Protein AF-A0A3N6IHD6-F1 (afdb_monomer)

Solvent-accessible surface area (backbone atoms only — not comparable to full-atom values): 6600 Å² total; per-residue (Å²): 136,92,86,81,81,61,73,73,76,73,65,62,79,81,69,68,75,70,70,56,62,64,69,93,54,71,69,65,53,34,53,35,83,78,49,59,79,93,55,72,76,41,73,50,46,47,55,37,37,58,51,30,72,76,24,67,36,24,67,60,46,33,52,49,50,58,68,70,34,85,36,60,85,68,46,62,30,49,51,41,58,35,49,30,44,59,46,30,55,50,42,37,72,75,71,45,88,55,77,77,77,74,75,74,85,77,129

Sequence (107 aa):
MKLSTNAAALVADRGPAGVPACTGMDPDIFQPYPSEPGNRPTEQEREALAVCAGCPVRDWCLERDLTECPTTYQVVGVRGGMRQADRRALHVQRFGVRAPRRAGAGR

Mean predicted aligned error: 8.86 Å

Nearest PDB structures (foldseek):
  8cwt-assembly1_A  TM=7.906E-01  e=6.472E-03  Mycobacterium tuberculosis H37Rv

pLDDT: mean 85.03, std 19.38, range [35.53, 98.5]

Foldseek 3Di:
DDDDPPPVVVPDPPADPDDFLCPPPDCVLQQDDADAPPDDGDPSLVSNLVSLPPTRRLQVFLVVQLVVDPALVSQGGDISSDTSNVSSVVSCVPPNHDDPPPPDPDD

Radius of gyration: 17.44 Å; Cα contacts (8 Å, |Δi|>4): 113; chains: 1; bounding box: 44×47×39 Å

Secondary structure (DSSP, 8-state):
------GGGG----PPSS--TTTTS-GGGGSPPPPPTTSPPPHHHHHHHHHHHT-TTHHHHHHHHHHH-SSTTT--S-BTTB-HHHHHHHHHHHH--PPP-------

Structure (mmCIF, N/CA/C/O backbone):
data_AF-A0A3N6IHD6-F1
#
_entry.id   AF-A0A3N6IHD6-F1
#
loop_
_atom_site.group_PDB
_atom_site.id
_atom_site.type_symbol
_atom_site.label_atom_id
_atom_site.label_alt_id
_atom_site.label_comp_id
_atom_site.label_asym_id
_atom_site.label_entity_id
_atom_site.label_seq_id
_atom_site.pdbx_PDB_ins_code
_atom_site.Cartn_x
_atom_site.Cartn_y
_atom_site.Cartn_z
_atom_site.occupancy
_atom_site.B_iso_or_equiv
_atom_site.auth_seq_id
_atom_site.auth_comp_id
_atom_site.auth_asym_id
_atom_site.auth_atom_id
_atom_site.pdbx_PDB_model_num
ATOM 1 N N . MET A 1 1 ? -30.048 32.797 -16.517 1.00 35.53 1 MET A N 1
ATOM 2 C CA . MET A 1 1 ? -30.488 32.335 -15.184 1.00 35.53 1 MET A CA 1
ATOM 3 C C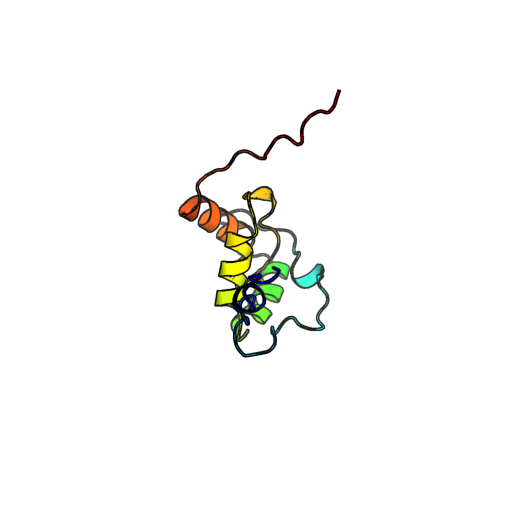 . MET A 1 1 ? -29.545 31.228 -14.747 1.00 35.53 1 MET A C 1
ATOM 5 O O . MET A 1 1 ? -29.301 30.318 -15.527 1.00 35.53 1 MET A O 1
ATOM 9 N N . LYS A 1 2 ? -28.907 31.393 -13.585 1.00 40.06 2 LYS A N 1
ATOM 10 C CA . LYS A 1 2 ? -27.947 30.440 -13.013 1.00 40.06 2 LYS A CA 1
ATOM 11 C C . LYS A 1 2 ? -28.698 29.239 -12.429 1.00 40.06 2 LYS A C 1
ATOM 13 O O . LYS A 1 2 ? -29.728 29.466 -11.806 1.00 40.06 2 LYS A O 1
ATOM 18 N N . LEU A 1 3 ? -28.111 28.045 -12.576 1.00 44.53 3 LEU A N 1
ATOM 19 C CA . LEU A 1 3 ? -27.970 26.949 -11.593 1.00 44.53 3 LEU A CA 1
ATOM 20 C C . LEU A 1 3 ? -28.136 25.571 -12.250 1.00 44.53 3 LEU A C 1
ATOM 22 O O . LEU A 1 3 ? -29.244 25.119 -12.512 1.00 44.53 3 LEU A O 1
ATOM 26 N N . SER A 1 4 ? -27.017 24.873 -12.435 1.00 41.91 4 SER A N 1
ATOM 27 C CA . SER A 1 4 ? -26.952 23.420 -12.236 1.00 41.91 4 SER A CA 1
ATOM 28 C C . SER A 1 4 ? -25.495 22.986 -12.138 1.00 41.91 4 SER A C 1
ATOM 30 O O . SER A 1 4 ? -24.951 22.337 -13.023 1.00 41.91 4 SER A O 1
ATOM 32 N N . THR A 1 5 ? -24.852 23.351 -11.032 1.00 51.69 5 THR A N 1
ATOM 33 C CA . THR A 1 5 ? -23.769 22.514 -10.513 1.00 51.69 5 THR A CA 1
ATOM 34 C C . THR A 1 5 ? -24.431 21.611 -9.486 1.00 51.69 5 THR A C 1
ATOM 36 O O . THR A 1 5 ? -24.705 22.030 -8.364 1.00 51.69 5 THR A O 1
ATOM 39 N N . ASN A 1 6 ? -24.810 20.411 -9.928 1.00 50.62 6 ASN A N 1
ATOM 40 C CA . ASN A 1 6 ? -25.438 19.396 -9.093 1.00 50.62 6 ASN A CA 1
ATOM 41 C C . ASN A 1 6 ? -24.571 19.134 -7.855 1.00 50.62 6 ASN A C 1
ATOM 43 O O . ASN A 1 6 ? -23.432 18.686 -7.976 1.00 50.62 6 ASN A O 1
ATOM 47 N N . ALA A 1 7 ? -25.146 19.335 -6.666 1.00 45.38 7 ALA A N 1
ATOM 48 C CA . ALA A 1 7 ? -24.560 18.949 -5.380 1.00 45.38 7 ALA A CA 1
ATOM 49 C C . ALA A 1 7 ? -24.139 17.460 -5.328 1.00 45.38 7 ALA A C 1
ATOM 51 O O . ALA A 1 7 ? -23.325 17.074 -4.495 1.00 45.38 7 ALA A O 1
ATOM 52 N N . ALA A 1 8 ? -24.629 16.637 -6.264 1.00 42.62 8 ALA A N 1
ATOM 53 C CA . ALA A 1 8 ? -24.236 15.244 -6.458 1.00 42.62 8 ALA A CA 1
ATOM 54 C C . ALA A 1 8 ? -22.747 15.041 -6.809 1.00 42.62 8 ALA A C 1
ATOM 56 O O . ALA A 1 8 ? -22.208 13.984 -6.507 1.00 42.62 8 ALA A O 1
ATOM 57 N N . ALA A 1 9 ? -22.056 16.034 -7.387 1.00 41.47 9 ALA A N 1
ATOM 58 C CA . ALA A 1 9 ? -20.622 15.919 -7.688 1.00 41.47 9 ALA A CA 1
ATOM 59 C C . ALA A 1 9 ? -19.710 16.126 -6.459 1.00 41.47 9 ALA A C 1
ATOM 61 O O . ALA A 1 9 ? -18.517 15.849 -6.530 1.00 41.47 9 ALA A O 1
ATOM 62 N N . LEU A 1 10 ? -20.256 16.611 -5.335 1.00 43.59 10 LEU A N 1
ATOM 63 C CA . LEU A 1 10 ? -19.506 16.859 -4.095 1.00 43.59 10 LEU A CA 1
ATOM 64 C C . LEU A 1 10 ? -19.559 15.690 -3.104 1.00 43.59 10 LEU A C 1
ATOM 66 O O . LEU A 1 10 ? -18.893 15.741 -2.072 1.00 43.59 10 LEU A O 1
ATOM 70 N N . VAL A 1 11 ? -20.295 14.617 -3.409 1.00 43.88 11 VAL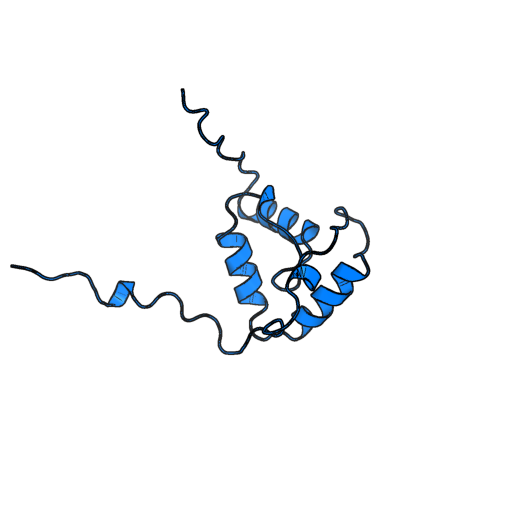 A N 1
ATOM 71 C CA . VAL A 1 11 ? -20.192 13.360 -2.656 1.00 43.88 11 VAL A CA 1
ATOM 72 C C . VAL A 1 11 ? -19.048 12.548 -3.260 1.00 43.88 11 VAL A C 1
ATOM 74 O O . VAL A 1 11 ? -19.258 11.516 -3.890 1.00 43.88 11 VAL A O 1
ATOM 77 N N . ALA A 1 12 ? -17.824 13.063 -3.122 1.00 51.28 12 ALA A N 1
ATOM 78 C CA . ALA A 1 12 ? -16.634 12.252 -3.320 1.00 51.28 12 ALA A CA 1
ATOM 79 C C . ALA A 1 12 ? -16.768 11.015 -2.423 1.00 51.28 12 ALA A C 1
ATOM 81 O O . ALA A 1 12 ? -17.097 11.157 -1.244 1.00 51.28 12 ALA A O 1
ATOM 82 N N . ASP A 1 13 ? -16.594 9.843 -3.033 1.00 57.91 13 ASP A N 1
ATOM 83 C CA . ASP A 1 13 ? -16.521 8.513 -2.429 1.00 57.91 13 ASP A CA 1
ATOM 84 C C . ASP A 1 13 ? -16.224 8.586 -0.924 1.00 57.91 13 ASP A C 1
ATOM 86 O O . ASP A 1 13 ? -15.088 8.846 -0.513 1.00 57.91 13 ASP A O 1
ATOM 90 N N . ARG A 1 14 ? -17.261 8.444 -0.084 1.00 63.53 14 ARG A N 1
ATOM 91 C CA . ARG A 1 14 ? -17.022 8.249 1.346 1.00 63.53 14 ARG A CA 1
ATOM 92 C C . ARG A 1 14 ? -16.338 6.8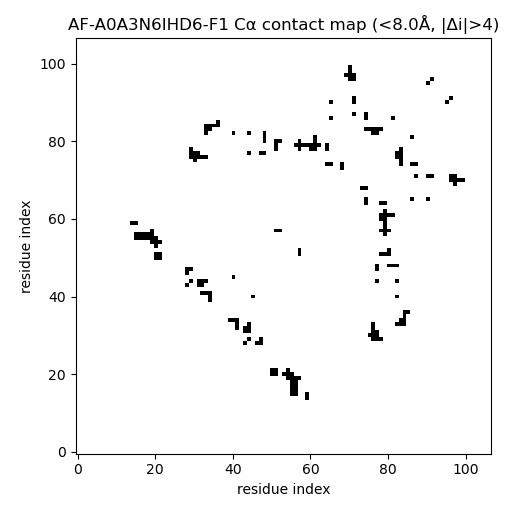97 1.413 1.00 63.53 14 ARG A C 1
ATOM 94 O O . ARG A 1 14 ? -17.004 5.882 1.229 1.00 63.53 14 ARG A O 1
ATOM 101 N N . GLY A 1 15 ? -15.020 6.922 1.596 1.00 69.19 15 GLY A N 1
ATOM 102 C CA . GLY A 1 15 ? -14.214 5.724 1.753 1.00 69.19 15 GLY A CA 1
ATOM 103 C C . GLY A 1 15 ? -14.802 4.783 2.815 1.00 69.19 15 GLY A C 1
ATOM 104 O O . GLY A 1 15 ? -15.735 5.140 3.542 1.00 69.19 15 GLY A O 1
ATOM 105 N N . PRO A 1 16 ? -14.276 3.560 2.915 1.00 83.56 16 PRO A N 1
ATOM 106 C CA . PRO A 1 16 ? -14.796 2.531 3.804 1.00 83.56 16 PRO A CA 1
ATOM 107 C C . PRO A 1 16 ? -14.920 3.033 5.243 1.00 83.56 16 PRO A C 1
ATOM 109 O O . PRO A 1 16 ? -14.144 3.869 5.709 1.00 83.56 16 PRO A O 1
ATOM 112 N N . ALA A 1 17 ? -15.889 2.474 5.964 1.00 83.50 17 ALA A N 1
ATOM 113 C CA . ALA A 1 17 ? -16.005 2.705 7.393 1.00 83.50 17 ALA A CA 1
ATOM 114 C C . ALA A 1 17 ? -14.763 2.159 8.122 1.00 83.50 17 ALA A C 1
ATOM 116 O O . ALA A 1 17 ? -14.318 1.043 7.859 1.00 83.50 17 ALA A O 1
ATOM 117 N N . GLY A 1 18 ? -14.237 2.938 9.068 1.00 87.81 18 GLY A N 1
ATOM 118 C CA . GLY A 1 18 ? -13.078 2.568 9.882 1.00 87.81 18 GLY A CA 1
ATOM 119 C C . GLY A 1 18 ? -11.867 3.471 9.655 1.00 87.81 18 GLY A C 1
ATOM 120 O O . GLY A 1 18 ? -11.733 4.136 8.631 1.00 87.81 18 GLY A O 1
ATOM 121 N N . VAL A 1 19 ? -10.983 3.506 10.649 1.00 93.50 19 VAL A N 1
ATOM 122 C CA . VAL A 1 19 ? -9.721 4.251 10.579 1.00 93.50 19 VAL A CA 1
ATOM 123 C C . VAL A 1 19 ? -8.641 3.319 10.016 1.00 93.50 19 VAL A C 1
ATOM 125 O O . VAL A 1 19 ? -8.555 2.173 10.467 1.00 93.50 19 VAL A O 1
ATOM 128 N N . PRO A 1 20 ? -7.817 3.756 9.045 1.00 96.69 20 PRO A N 1
ATOM 129 C CA . PRO A 1 20 ? -6.671 2.974 8.596 1.00 96.69 20 PRO A CA 1
ATOM 130 C C . PRO A 1 20 ? -5.761 2.589 9.768 1.00 96.69 20 PRO A C 1
ATOM 132 O O . PRO A 1 20 ? -5.373 3.437 10.564 1.00 96.69 20 PRO A O 1
ATOM 135 N N . ALA A 1 21 ? -5.369 1.317 9.855 1.00 97.75 21 ALA A N 1
ATOM 136 C CA . ALA A 1 21 ? -4.522 0.836 10.952 1.00 97.75 21 ALA A CA 1
ATOM 137 C C . ALA A 1 21 ? -3.140 1.515 10.999 1.00 97.75 21 ALA A C 1
ATOM 139 O O . ALA A 1 21 ? -2.513 1.565 12.049 1.00 97.75 21 ALA A O 1
ATOM 140 N N . CYS A 1 22 ? -2.677 2.058 9.871 1.00 97.38 22 CYS A N 1
ATOM 141 C CA . CYS A 1 22 ? -1.420 2.794 9.768 1.00 97.38 22 CYS A CA 1
ATOM 142 C C . CYS A 1 22 ? -1.503 4.260 10.229 1.00 97.38 22 CYS A C 1
ATOM 144 O O . CYS A 1 22 ? -0.493 4.962 10.215 1.00 97.38 22 CYS A O 1
ATOM 146 N N . THR A 1 23 ? -2.683 4.766 10.603 1.00 96.75 23 THR A N 1
ATOM 147 C CA . THR A 1 23 ? -2.838 6.160 11.032 1.00 96.75 23 THR A CA 1
ATOM 148 C C . THR A 1 23 ? -1.987 6.453 12.271 1.00 96.75 23 THR A C 1
ATOM 150 O O . THR A 1 23 ? -2.126 5.800 13.298 1.00 96.75 23 THR A O 1
ATOM 153 N N . GLY A 1 24 ? -1.122 7.469 12.173 1.00 97.19 24 GLY A N 1
ATOM 154 C CA . GLY A 1 24 ? -0.229 7.898 13.257 1.00 97.19 24 GLY A CA 1
ATOM 155 C C . GLY A 1 24 ? 1.106 7.150 13.330 1.00 97.19 24 GLY A C 1
ATOM 156 O O . GLY A 1 24 ? 1.932 7.494 14.170 1.00 97.19 24 GLY A O 1
ATOM 157 N N . MET A 1 25 ? 1.334 6.163 12.461 1.00 97.81 25 MET A N 1
ATOM 158 C CA . MET A 1 25 ? 2.625 5.481 12.342 1.00 97.81 25 MET A CA 1
ATOM 159 C C . MET A 1 25 ? 3.594 6.275 11.459 1.00 97.81 25 MET A C 1
ATOM 161 O O . MET A 1 25 ? 3.170 7.099 10.645 1.00 97.81 25 MET A O 1
ATOM 165 N N . ASP A 1 26 ? 4.890 5.994 11.597 1.00 97.81 26 ASP A N 1
ATOM 166 C CA . ASP A 1 26 ? 5.917 6.541 10.711 1.00 97.81 26 ASP A CA 1
ATOM 167 C C . ASP A 1 26 ? 5.652 6.088 9.260 1.00 97.81 26 ASP A C 1
ATOM 169 O O . ASP A 1 26 ? 5.558 4.878 9.008 1.00 97.81 26 ASP A O 1
ATOM 173 N N . PRO A 1 27 ? 5.508 7.016 8.294 1.00 96.44 27 PRO A N 1
ATOM 174 C CA . PRO A 1 27 ? 5.320 6.661 6.897 1.00 96.44 27 PRO A CA 1
ATOM 175 C C . PRO A 1 27 ? 6.424 5.759 6.342 1.00 96.44 27 PRO A C 1
ATOM 177 O O . PRO A 1 27 ? 6.114 4.930 5.487 1.00 96.44 27 PRO A O 1
ATOM 180 N N . ASP A 1 28 ? 7.672 5.889 6.797 1.00 97.12 28 ASP A N 1
ATOM 181 C CA . ASP A 1 28 ? 8.813 5.161 6.228 1.00 97.12 28 ASP A CA 1
ATOM 182 C C . ASP A 1 28 ? 8.702 3.642 6.413 1.00 97.12 28 ASP A C 1
ATOM 184 O O . ASP A 1 28 ? 9.160 2.885 5.555 1.00 97.12 28 ASP A O 1
ATOM 188 N N . ILE A 1 29 ? 7.964 3.184 7.434 1.00 97.69 29 ILE A N 1
ATOM 189 C CA . ILE A 1 29 ? 7.624 1.764 7.634 1.00 97.69 29 ILE A CA 1
ATOM 190 C C . ILE A 1 29 ? 6.949 1.187 6.382 1.00 97.69 29 ILE A C 1
ATOM 192 O O . ILE A 1 29 ? 7.203 0.050 5.990 1.00 97.69 29 ILE A O 1
ATOM 196 N N . PHE A 1 30 ? 6.112 1.974 5.703 1.00 98.19 30 PHE A N 1
ATOM 197 C CA . PHE A 1 30 ? 5.369 1.538 4.519 1.00 98.19 30 PHE A CA 1
ATOM 198 C C . PHE A 1 30 ? 6.100 1.827 3.201 1.00 98.19 30 PHE A C 1
ATOM 200 O O . PHE A 1 30 ? 5.558 1.539 2.126 1.00 98.19 30 PHE A O 1
ATOM 207 N N . GLN A 1 31 ? 7.328 2.350 3.270 1.00 97.00 31 GLN A N 1
ATOM 208 C CA . GLN A 1 31 ? 8.240 2.581 2.148 1.00 97.00 31 GLN A CA 1
ATOM 209 C C . GLN A 1 31 ? 9.519 1.716 2.264 1.00 97.00 31 GLN A C 1
ATOM 211 O O . GLN A 1 31 ? 10.626 2.241 2.137 1.00 97.00 31 GLN A O 1
ATOM 216 N N . PRO A 1 32 ? 9.408 0.389 2.477 1.00 96.12 32 PRO A N 1
ATOM 217 C CA . PRO A 1 32 ? 10.579 -0.460 2.655 1.00 96.12 32 PRO A CA 1
ATOM 218 C C . PRO A 1 32 ? 11.390 -0.589 1.362 1.00 96.12 32 PRO A C 1
ATOM 220 O O . PRO A 1 32 ? 10.865 -0.418 0.255 1.00 96.12 32 PRO A O 1
ATOM 223 N N . TYR A 1 33 ? 12.654 -1.001 1.495 1.00 95.69 33 TYR A N 1
ATOM 224 C CA . TYR A 1 33 ? 13.422 -1.452 0.336 1.00 95.69 33 TYR A CA 1
ATOM 225 C C . TYR A 1 33 ? 12.729 -2.678 -0.294 1.00 95.69 33 TYR A C 1
ATOM 227 O O . TYR A 1 33 ? 12.528 -3.685 0.400 1.00 95.69 33 TYR A O 1
ATOM 235 N N . PRO A 1 34 ? 12.330 -2.606 -1.578 1.00 95.31 34 PRO A N 1
ATOM 236 C CA . PRO A 1 34 ? 11.474 -3.617 -2.180 1.00 95.31 34 PRO A CA 1
ATOM 237 C C . PRO A 1 34 ? 12.243 -4.912 -2.446 1.00 95.31 34 PRO A C 1
ATOM 239 O O . PRO A 1 34 ? 13.366 -4.886 -2.951 1.00 95.31 34 PRO A O 1
ATOM 242 N N . SER A 1 35 ? 11.613 -6.053 -2.165 1.00 96.19 35 SER A N 1
ATOM 243 C CA . SER A 1 35 ? 12.087 -7.334 -2.696 1.00 96.19 35 SER A CA 1
ATOM 244 C C . SER A 1 35 ? 11.701 -7.497 -4.170 1.00 96.19 35 SER A C 1
ATOM 246 O O . SER A 1 35 ? 10.684 -6.977 -4.633 1.00 96.19 35 SER A O 1
ATOM 248 N N . GLU A 1 36 ? 12.514 -8.246 -4.916 1.00 94.12 36 GLU A N 1
ATOM 249 C CA . GLU A 1 36 ? 12.204 -8.591 -6.307 1.00 94.12 36 GLU A CA 1
ATOM 250 C C . GLU A 1 36 ? 11.022 -9.577 -6.411 1.00 94.12 36 GLU A C 1
ATOM 252 O O . GLU A 1 36 ? 10.790 -10.380 -5.497 1.00 94.12 36 GLU A O 1
ATOM 257 N N . PRO A 1 37 ? 10.283 -9.579 -7.537 1.00 90.94 37 PRO A N 1
ATOM 258 C CA . PRO A 1 37 ? 9.274 -10.599 -7.813 1.00 90.94 37 PRO A CA 1
ATOM 259 C C . PRO A 1 37 ? 9.833 -12.022 -7.654 1.00 90.94 37 PRO A C 1
ATOM 261 O O . PRO A 1 37 ? 10.931 -12.326 -8.111 1.00 90.94 37 PRO A O 1
ATOM 264 N N . GLY A 1 38 ? 9.070 -12.906 -7.006 1.00 90.56 38 GLY A N 1
ATOM 265 C CA . GLY A 1 38 ? 9.481 -14.291 -6.730 1.00 90.56 38 GLY A CA 1
ATOM 266 C C . GLY A 1 38 ? 10.359 -14.474 -5.485 1.00 90.56 38 GLY A C 1
ATOM 267 O O . GLY A 1 38 ? 10.456 -15.592 -4.979 1.00 90.56 38 GLY A O 1
ATOM 268 N N . ASN A 1 39 ? 10.925 -13.400 -4.925 1.00 95.44 39 ASN A N 1
ATOM 269 C CA . ASN A 1 39 ? 11.651 -13.473 -3.659 1.00 95.44 39 ASN A CA 1
ATOM 270 C C . ASN A 1 39 ? 10.702 -13.455 -2.457 1.00 95.44 39 ASN A C 1
ATOM 272 O O . ASN A 1 39 ? 9.576 -12.947 -2.516 1.00 95.44 39 ASN A O 1
ATOM 276 N N . ARG A 1 40 ? 11.196 -13.984 -1.331 1.00 95.88 40 ARG A N 1
ATOM 277 C CA . ARG A 1 40 ? 10.531 -13.837 -0.032 1.00 95.88 40 ARG A CA 1
ATOM 278 C C . ARG A 1 40 ? 10.503 -12.356 0.376 1.00 95.88 40 ARG A C 1
ATOM 280 O O . ARG A 1 40 ? 11.466 -11.650 0.076 1.00 95.88 40 ARG A O 1
ATOM 287 N N . PRO A 1 41 ? 9.459 -11.905 1.096 1.00 96.56 41 PRO A N 1
ATOM 288 C CA . PRO A 1 41 ? 9.415 -10.548 1.625 1.00 96.56 41 PRO A CA 1
ATOM 289 C C . PRO A 1 41 ? 10.638 -10.237 2.496 1.00 96.56 41 PRO A C 1
ATOM 291 O O . PRO A 1 41 ? 11.129 -11.118 3.215 1.00 96.56 41 PRO A O 1
ATOM 294 N N . THR A 1 42 ? 11.110 -8.994 2.470 1.00 97.81 42 THR A N 1
ATOM 295 C CA . THR A 1 42 ? 12.100 -8.506 3.442 1.00 97.81 42 THR A CA 1
ATOM 296 C C . THR A 1 42 ? 11.477 -8.403 4.839 1.00 97.81 42 THR A C 1
ATOM 298 O O . THR A 1 42 ? 10.264 -8.539 5.004 1.00 97.81 42 THR A O 1
ATOM 301 N N . GLU A 1 43 ? 12.294 -8.182 5.872 1.00 98.06 43 GLU A N 1
ATOM 302 C CA . GLU A 1 43 ? 11.765 -7.948 7.225 1.00 98.06 43 GLU A CA 1
ATOM 303 C C . GLU A 1 43 ? 10.905 -6.681 7.290 1.00 98.06 43 GLU A C 1
ATOM 305 O O . GLU A 1 43 ? 9.796 -6.722 7.808 1.00 98.06 43 GLU A O 1
ATOM 310 N N . GLN A 1 44 ? 11.355 -5.596 6.657 1.00 97.94 44 GLN A N 1
ATOM 311 C CA . GLN A 1 44 ? 10.615 -4.331 6.616 1.00 97.94 44 GLN A CA 1
ATOM 312 C C . GLN A 1 44 ? 9.280 -4.480 5.862 1.00 97.94 44 GLN A C 1
ATOM 314 O O . GLN A 1 44 ? 8.254 -3.941 6.268 1.00 97.94 44 GLN A O 1
ATOM 319 N N . GLU A 1 45 ? 9.253 -5.269 4.780 1.00 98.25 45 GLU A N 1
ATOM 320 C CA . GLU A 1 45 ? 7.994 -5.596 4.102 1.00 98.25 45 GLU A CA 1
ATOM 321 C C . GLU A 1 45 ? 7.059 -6.412 5.004 1.00 98.25 45 GLU A C 1
ATOM 323 O O . GLU A 1 45 ? 5.860 -6.141 5.020 1.00 98.25 45 GLU A O 1
ATOM 328 N N . ARG A 1 46 ? 7.576 -7.390 5.766 1.00 98.25 46 ARG A N 1
ATOM 329 C CA . ARG A 1 46 ? 6.764 -8.163 6.725 1.00 98.25 46 ARG A CA 1
ATOM 330 C C . ARG A 1 46 ? 6.160 -7.273 7.805 1.00 98.25 46 ARG A C 1
ATOM 332 O O . ARG A 1 46 ? 4.980 -7.437 8.107 1.00 98.25 46 ARG A O 1
ATOM 339 N N . GLU A 1 47 ? 6.937 -6.340 8.343 1.00 97.88 47 GLU A N 1
ATOM 340 C CA . GLU A 1 47 ? 6.486 -5.381 9.354 1.00 97.88 47 GLU A CA 1
ATOM 341 C C . GLU A 1 47 ? 5.299 -4.549 8.844 1.00 97.88 47 GLU A C 1
ATOM 343 O O . GLU A 1 47 ? 4.224 -4.545 9.449 1.00 97.88 47 GLU A O 1
ATOM 348 N N . ALA A 1 48 ? 5.430 -3.937 7.666 1.00 98.31 48 ALA A N 1
ATOM 349 C CA . ALA A 1 48 ? 4.349 -3.157 7.064 1.00 98.31 48 ALA A CA 1
ATOM 350 C C . ALA A 1 48 ? 3.118 -4.010 6.701 1.00 98.31 48 ALA A C 1
ATOM 352 O O . ALA A 1 48 ? 1.968 -3.577 6.856 1.00 98.31 48 ALA A O 1
ATOM 353 N N . LEU A 1 49 ? 3.337 -5.238 6.216 1.00 98.50 49 LEU A N 1
ATOM 354 C CA . LEU A 1 49 ? 2.261 -6.180 5.900 1.00 98.50 49 LEU A CA 1
ATOM 355 C C . LEU A 1 49 ? 1.492 -6.611 7.154 1.00 98.50 49 LEU A C 1
ATOM 357 O O . LEU A 1 49 ? 0.272 -6.767 7.081 1.00 98.50 49 LEU A O 1
ATOM 361 N N . ALA A 1 50 ? 2.167 -6.756 8.298 1.00 98.25 50 ALA A N 1
ATOM 362 C CA . ALA A 1 50 ? 1.531 -7.104 9.565 1.00 98.25 50 ALA A CA 1
ATOM 363 C C . ALA A 1 50 ? 0.521 -6.033 10.006 1.00 98.25 50 ALA A C 1
ATOM 365 O O . ALA A 1 50 ? -0.593 -6.374 10.404 1.00 98.25 50 ALA A O 1
ATOM 366 N N . VAL A 1 51 ? 0.847 -4.746 9.832 1.00 98.06 51 VAL A N 1
ATOM 367 C CA . VAL A 1 51 ? -0.101 -3.642 10.079 1.00 98.06 51 VAL A CA 1
ATOM 368 C C . VAL A 1 51 ? -1.315 -3.744 9.153 1.00 98.06 51 VAL A C 1
ATOM 370 O O . VAL A 1 51 ? -2.461 -3.572 9.571 1.00 98.06 51 VAL A O 1
ATOM 373 N N . CYS A 1 52 ? -1.083 -4.057 7.877 1.00 97.94 52 CYS A N 1
ATOM 374 C CA . CYS A 1 52 ? -2.160 -4.176 6.899 1.00 97.94 52 CYS A CA 1
ATOM 375 C C . CYS A 1 52 ? -3.087 -5.376 7.157 1.00 97.94 52 CYS A C 1
ATOM 377 O O . CYS A 1 52 ? -4.244 -5.332 6.738 1.00 97.94 52 CYS A O 1
ATOM 379 N N . ALA A 1 53 ? -2.615 -6.439 7.819 1.00 97.38 53 ALA A N 1
ATOM 380 C CA . ALA A 1 53 ? -3.346 -7.698 7.973 1.00 97.38 53 ALA A CA 1
ATOM 381 C C . ALA A 1 53 ? -4.696 -7.545 8.696 1.00 97.38 53 ALA A C 1
ATOM 383 O O . ALA A 1 53 ? -5.656 -8.217 8.321 1.00 97.38 53 ALA A O 1
ATOM 384 N N . GLY A 1 54 ? -4.779 -6.637 9.675 1.00 93.06 54 GLY A N 1
ATOM 385 C CA . GLY A 1 54 ? -6.001 -6.325 10.428 1.00 93.06 54 GLY A CA 1
ATOM 386 C C . GLY A 1 54 ? -6.669 -5.002 10.039 1.00 93.06 54 GLY A C 1
ATOM 387 O O . GLY A 1 54 ? -7.565 -4.542 10.742 1.00 93.06 54 GLY A O 1
ATOM 388 N N . CYS A 1 55 ? -6.220 -4.349 8.964 1.00 97.31 55 CYS A N 1
ATOM 389 C CA . CYS A 1 55 ? -6.680 -3.008 8.620 1.00 97.31 55 CYS A CA 1
ATOM 390 C C . CYS A 1 55 ? -8.120 -3.032 8.065 1.00 97.31 55 CYS A C 1
ATOM 392 O O . CYS A 1 55 ? -8.361 -3.698 7.054 1.00 97.31 55 CYS A O 1
ATOM 394 N N . PRO A 1 56 ? -9.072 -2.266 8.642 1.00 96.44 56 PRO A N 1
ATOM 395 C CA . PRO A 1 56 ? -10.481 -2.310 8.231 1.00 96.44 56 PRO A CA 1
ATOM 396 C C . PRO A 1 56 ? -10.725 -1.751 6.823 1.00 96.44 56 PRO A C 1
ATOM 398 O O . PRO A 1 56 ? -11.763 -2.003 6.223 1.00 96.44 56 PRO A O 1
ATOM 401 N N . VAL A 1 57 ? -9.759 -1.007 6.276 1.00 97.00 57 VAL A N 1
ATOM 402 C CA . VAL A 1 57 ? -9.854 -0.346 4.966 1.00 97.00 57 VAL A CA 1
ATOM 403 C C . VAL A 1 57 ? -8.921 -0.965 3.920 1.00 97.00 57 VAL A C 1
ATOM 405 O O . VAL A 1 57 ? -8.654 -0.345 2.890 1.00 97.00 57 VAL A O 1
ATOM 408 N N . ARG A 1 58 ? -8.381 -2.165 4.185 1.00 96.31 58 ARG A N 1
ATOM 409 C CA . ARG A 1 58 ? -7.326 -2.798 3.374 1.00 96.31 58 ARG A CA 1
ATOM 410 C C . ARG A 1 58 ? -7.680 -2.882 1.889 1.00 96.31 58 ARG A C 1
ATOM 412 O O . ARG A 1 58 ? -6.886 -2.449 1.058 1.00 96.31 58 ARG A O 1
ATOM 419 N N . ASP A 1 59 ? -8.864 -3.396 1.574 1.00 95.31 59 ASP A N 1
ATOM 420 C CA . ASP A 1 59 ? -9.258 -3.680 0.191 1.00 95.31 59 ASP A CA 1
ATOM 421 C C . ASP A 1 59 ? -9.527 -2.389 -0.599 1.00 95.31 59 ASP A C 1
ATOM 423 O O . ASP A 1 59 ? -9.077 -2.249 -1.734 1.00 95.31 59 ASP A O 1
ATOM 427 N N . TRP A 1 60 ? -10.162 -1.392 0.026 1.00 95.69 60 TRP A N 1
ATOM 428 C CA . TRP A 1 60 ? -10.317 -0.066 -0.582 1.00 95.69 60 TRP A CA 1
ATOM 429 C C . TRP A 1 60 ? -8.970 0.631 -0.777 1.00 95.69 60 TRP A C 1
ATOM 431 O O . TRP A 1 60 ? -8.741 1.237 -1.817 1.00 95.69 60 TRP A O 1
ATOM 441 N N . CYS A 1 61 ? -8.057 0.526 0.197 1.00 96.88 61 CYS A N 1
ATOM 442 C CA . CYS A 1 61 ? -6.713 1.088 0.084 1.00 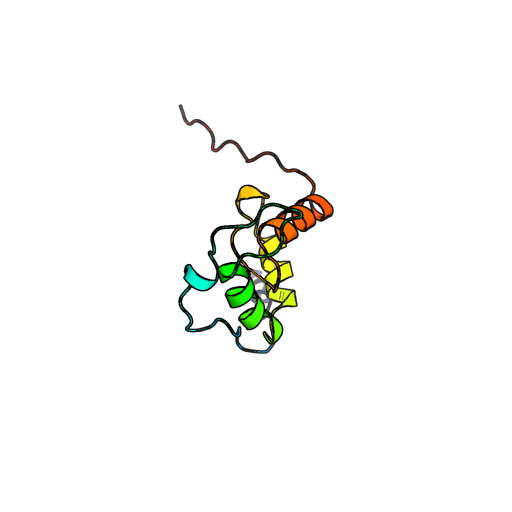96.88 61 CYS A CA 1
ATOM 443 C C . CYS A 1 61 ? -5.959 0.483 -1.108 1.00 96.88 61 CYS A C 1
ATOM 445 O O . CYS A 1 61 ? -5.319 1.224 -1.854 1.00 96.88 61 CYS A O 1
ATOM 447 N N . LEU A 1 62 ? -6.070 -0.835 -1.315 1.00 97.06 62 LEU A N 1
ATOM 448 C CA . LEU A 1 62 ? -5.491 -1.513 -2.474 1.00 97.06 62 LEU A CA 1
ATOM 449 C C . LEU A 1 62 ? -6.104 -1.014 -3.787 1.00 97.06 62 LEU A C 1
ATOM 451 O O . LEU A 1 62 ? -5.373 -0.648 -4.705 1.00 97.06 62 LEU A O 1
ATOM 455 N N . GLU A 1 63 ? -7.434 -0.998 -3.880 1.00 95.38 63 GLU A N 1
ATOM 456 C CA . GLU A 1 63 ? -8.139 -0.622 -5.109 1.00 95.38 63 GLU A CA 1
ATOM 457 C C . GLU A 1 63 ? -7.871 0.832 -5.497 1.00 95.38 63 GLU A C 1
ATOM 459 O O . GLU A 1 63 ? -7.589 1.142 -6.660 1.00 95.38 63 GLU A O 1
ATOM 464 N N . ARG A 1 64 ? -7.906 1.722 -4.503 1.00 94.69 64 ARG A N 1
ATOM 465 C CA . ARG A 1 64 ? -7.603 3.134 -4.683 1.00 94.69 64 ARG A CA 1
ATOM 466 C C . ARG A 1 64 ? -6.183 3.325 -5.197 1.00 94.69 64 ARG A C 1
ATOM 468 O O . ARG A 1 64 ? -6.003 4.007 -6.197 1.00 94.69 64 ARG A O 1
ATOM 475 N N . ASP A 1 65 ? -5.192 2.706 -4.561 1.00 96.44 65 ASP A N 1
ATOM 476 C CA . ASP A 1 65 ? -3.795 2.829 -4.982 1.00 96.44 65 ASP A CA 1
ATOM 477 C C . ASP A 1 65 ? -3.583 2.340 -6.425 1.00 96.44 65 ASP A C 1
ATOM 479 O O . ASP A 1 65 ? -2.969 3.040 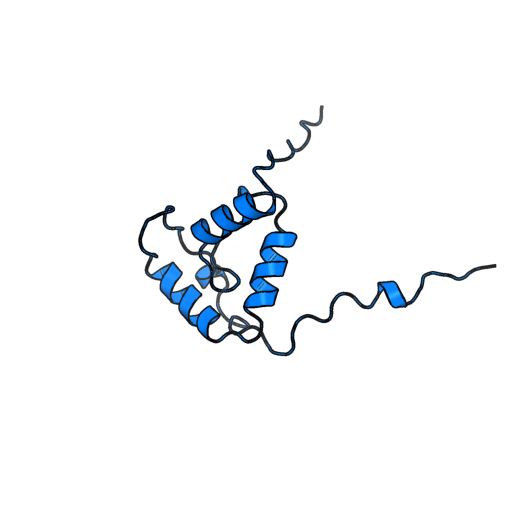-7.232 1.00 96.44 65 ASP A O 1
ATOM 483 N N . LEU A 1 66 ? -4.153 1.184 -6.781 1.00 94.94 66 LEU A N 1
ATOM 484 C CA . LEU A 1 66 ? -4.065 0.632 -8.135 1.00 94.94 66 LEU A CA 1
ATOM 485 C C . LEU A 1 66 ? -4.705 1.550 -9.184 1.00 94.94 66 LEU A C 1
ATOM 487 O O . LEU A 1 66 ? -4.163 1.688 -10.281 1.00 94.94 66 LEU A O 1
ATOM 491 N N . THR A 1 67 ? -5.838 2.169 -8.849 1.00 92.56 67 THR A N 1
ATOM 492 C CA . THR A 1 67 ? -6.574 3.074 -9.742 1.00 92.56 67 THR A CA 1
ATOM 493 C C . THR A 1 67 ? -5.881 4.429 -9.881 1.00 92.56 67 THR A C 1
ATOM 495 O O . THR A 1 67 ? -5.823 4.990 -10.977 1.00 92.56 67 THR A O 1
ATOM 498 N N . GLU A 1 68 ? -5.343 4.961 -8.783 1.00 92.19 68 GLU A N 1
ATOM 499 C CA . GLU A 1 68 ? -4.687 6.269 -8.748 1.00 92.19 68 GLU A CA 1
ATOM 500 C C . GLU A 1 68 ? -3.270 6.234 -9.329 1.00 92.19 68 GLU A C 1
ATOM 502 O O . GLU A 1 68 ? -2.808 7.258 -9.828 1.00 92.19 68 GLU A O 1
ATOM 507 N N . CYS A 1 69 ? -2.589 5.082 -9.329 1.00 93.31 69 CYS A N 1
ATOM 508 C CA . CYS A 1 69 ? -1.287 4.914 -9.976 1.00 93.31 69 CYS A CA 1
ATOM 509 C C . CYS A 1 69 ? -1.439 4.788 -11.505 1.00 93.31 69 CYS A C 1
ATOM 511 O O . CYS A 1 69 ? -1.871 3.743 -12.001 1.00 93.31 69 CYS A O 1
ATOM 513 N N . PRO A 1 70 ? -1.017 5.777 -12.321 1.00 88.06 70 PRO A N 1
ATOM 514 C CA . PRO A 1 70 ? -1.181 5.682 -13.769 1.00 88.06 70 PRO A CA 1
ATOM 515 C C . PRO A 1 70 ? -0.141 4.765 -14.435 1.00 88.06 70 PRO A C 1
ATOM 517 O O . PRO A 1 70 ? -0.342 4.364 -15.585 1.00 88.06 70 PRO A O 1
ATOM 520 N N . THR A 1 71 ? 0.959 4.437 -13.745 1.00 91.75 71 THR A N 1
ATOM 521 C CA . THR A 1 71 ? 2.033 3.554 -14.230 1.00 91.75 71 THR A CA 1
ATOM 522 C C . THR A 1 71 ? 2.584 2.663 -13.116 1.00 91.75 71 THR A C 1
ATOM 524 O O . THR A 1 71 ? 2.511 3.008 -11.937 1.00 91.75 71 THR A O 1
ATOM 527 N N . THR A 1 72 ? 3.222 1.554 -13.493 1.00 92.56 72 THR A N 1
ATOM 528 C CA . THR A 1 72 ? 3.865 0.614 -12.557 1.00 92.56 72 THR A CA 1
ATOM 529 C C . THR A 1 72 ? 5.024 1.227 -11.769 1.00 92.56 72 THR A C 1
ATOM 531 O O . THR A 1 72 ? 5.315 0.775 -10.665 1.00 92.56 72 THR A O 1
ATOM 534 N N . TYR A 1 73 ? 5.673 2.275 -12.286 1.00 92.25 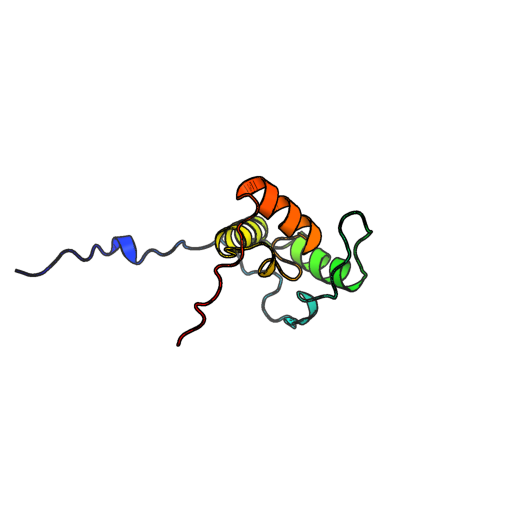73 TYR A N 1
ATOM 535 C CA . TYR A 1 73 ? 6.746 2.979 -11.575 1.00 92.25 73 TYR A CA 1
ATOM 536 C C . TYR A 1 73 ? 6.245 3.730 -10.339 1.00 92.25 73 TYR A C 1
ATOM 538 O O . TYR A 1 73 ? 6.993 3.875 -9.378 1.00 92.25 73 TYR A O 1
ATOM 546 N N . GLN A 1 74 ? 4.986 4.177 -10.350 1.00 94.25 74 GLN A N 1
ATOM 547 C CA . GLN A 1 74 ? 4.362 4.871 -9.217 1.00 94.25 74 GLN A CA 1
ATOM 548 C C . GLN A 1 74 ? 3.753 3.914 -8.195 1.00 94.25 74 GLN A C 1
ATOM 550 O O . GLN A 1 74 ? 3.457 4.323 -7.078 1.00 94.25 74 GLN A O 1
ATOM 555 N N . VAL A 1 75 ? 3.640 2.631 -8.540 1.00 95.56 75 VAL A N 1
ATOM 556 C CA . VAL A 1 75 ? 3.340 1.581 -7.574 1.00 95.56 75 VAL A CA 1
ATOM 557 C C . VAL A 1 75 ? 4.589 1.376 -6.721 1.00 95.56 75 VAL A C 1
ATOM 559 O O . VAL A 1 75 ? 5.563 0.751 -7.164 1.00 95.56 75 VAL A O 1
ATOM 562 N N . VAL A 1 76 ? 4.568 1.954 -5.519 1.00 96.62 76 VAL A N 1
ATOM 563 C CA . VAL A 1 76 ? 5.672 1.929 -4.553 1.00 96.62 76 VAL A CA 1
ATOM 564 C C . VAL A 1 76 ? 5.231 1.462 -3.166 1.00 96.62 76 VAL A C 1
ATOM 566 O O . VAL A 1 76 ? 4.052 1.572 -2.806 1.00 96.62 76 VAL A O 1
ATOM 569 N N . GLY A 1 77 ? 6.189 0.926 -2.405 1.00 97.69 77 GLY A N 1
ATOM 570 C CA . GLY A 1 77 ? 6.025 0.542 -1.001 1.00 97.69 77 GLY A CA 1
ATOM 571 C C . GLY A 1 77 ? 4.966 -0.538 -0.752 1.00 97.69 77 GLY A C 1
ATOM 572 O O . GLY A 1 77 ? 4.489 -1.205 -1.675 1.00 97.69 77 GLY A O 1
ATOM 573 N N . VAL A 1 78 ? 4.579 -0.697 0.514 1.00 98.31 78 VAL A N 1
ATOM 574 C CA . VAL A 1 78 ? 3.488 -1.588 0.935 1.00 98.31 78 VAL A CA 1
ATOM 575 C C . VAL A 1 78 ? 2.199 -0.779 1.054 1.00 98.31 78 VAL A C 1
ATOM 577 O O . VAL A 1 78 ? 2.155 0.251 1.728 1.00 98.31 78 VAL A O 1
ATOM 580 N N . ARG A 1 79 ? 1.138 -1.233 0.385 1.00 98.19 79 ARG A N 1
ATOM 581 C CA . ARG A 1 79 ? -0.208 -0.632 0.437 1.00 98.19 79 ARG A CA 1
ATOM 582 C C . ARG A 1 79 ? -1.246 -1.734 0.313 1.00 98.19 79 ARG A C 1
ATOM 584 O O . ARG A 1 79 ? -1.008 -2.717 -0.387 1.00 98.19 79 ARG A O 1
ATOM 591 N N . GLY A 1 80 ? -2.377 -1.576 0.998 1.00 97.31 80 GLY A N 1
ATOM 592 C CA . GLY A 1 80 ? -3.507 -2.499 0.872 1.00 97.31 80 GLY A CA 1
ATOM 593 C C . GLY A 1 80 ? -3.160 -3.972 1.126 1.00 97.31 80 GLY A C 1
ATOM 594 O O . GLY A 1 80 ? -3.746 -4.854 0.512 1.00 97.31 80 GLY A O 1
ATOM 595 N N . GLY A 1 81 ? -2.177 -4.252 1.991 1.00 97.62 81 GLY A N 1
ATOM 596 C CA . GLY A 1 81 ? -1.737 -5.622 2.283 1.00 97.62 81 GLY A CA 1
ATOM 597 C C . GLY A 1 81 ? -0.921 -6.301 1.182 1.00 97.62 81 GLY A C 1
ATOM 598 O O . GLY A 1 81 ? -0.790 -7.520 1.204 1.00 97.62 81 GLY A O 1
ATOM 599 N N . MET A 1 82 ? -0.364 -5.544 0.235 1.00 97.94 82 MET A N 1
ATOM 600 C CA . MET A 1 82 ? 0.483 -6.079 -0.831 1.00 97.94 82 MET A CA 1
ATOM 601 C C . MET A 1 82 ? 1.832 -5.367 -0.889 1.00 97.94 82 MET A C 1
ATOM 603 O O . MET A 1 82 ? 1.921 -4.147 -0.706 1.00 97.94 82 MET A O 1
ATOM 607 N N . ARG A 1 83 ? 2.878 -6.135 -1.213 1.00 97.69 83 ARG A N 1
ATOM 608 C CA . ARG A 1 83 ? 4.203 -5.591 -1.527 1.00 97.69 83 ARG A CA 1
ATOM 609 C C . ARG A 1 83 ? 4.173 -4.836 -2.843 1.00 97.69 83 ARG A C 1
ATOM 611 O O . ARG A 1 83 ? 3.345 -5.106 -3.714 1.00 97.69 83 ARG A O 1
ATOM 618 N N . GLN A 1 84 ? 5.164 -3.974 -3.025 1.00 97.88 84 GLN A N 1
ATOM 619 C CA . GLN A 1 84 ? 5.395 -3.261 -4.273 1.00 97.88 84 GLN A CA 1
ATOM 620 C C . GLN A 1 84 ? 5.459 -4.208 -5.482 1.00 97.88 84 GLN A C 1
ATOM 622 O O . GLN A 1 84 ? 4.790 -3.964 -6.484 1.00 97.88 84 GLN A O 1
ATOM 627 N N . ALA A 1 85 ? 6.241 -5.289 -5.392 1.00 96.62 85 ALA A N 1
ATOM 628 C CA . ALA A 1 85 ? 6.412 -6.246 -6.486 1.00 96.62 85 ALA A CA 1
ATOM 629 C C . ALA A 1 85 ? 5.086 -6.915 -6.891 1.00 96.62 85 ALA A C 1
ATOM 631 O O . ALA A 1 85 ? 4.745 -6.947 -8.075 1.00 96.62 85 ALA A O 1
ATOM 632 N N . ASP A 1 86 ? 4.304 -7.370 -5.910 1.00 96.50 86 ASP A N 1
ATOM 633 C CA . ASP A 1 86 ? 3.025 -8.046 -6.154 1.00 96.50 86 ASP A CA 1
ATOM 634 C C . ASP A 1 86 ? 1.983 -7.075 -6.725 1.00 96.50 86 ASP A C 1
ATOM 636 O O . ASP A 1 86 ? 1.283 -7.394 -7.687 1.00 96.50 86 ASP A O 1
ATOM 640 N N . ARG A 1 87 ? 1.915 -5.851 -6.183 1.00 97.00 87 ARG A N 1
ATOM 641 C CA . ARG A 1 87 ? 1.022 -4.803 -6.698 1.00 97.00 87 ARG A CA 1
ATOM 642 C C . ARG A 1 87 ? 1.401 -4.371 -8.112 1.00 97.00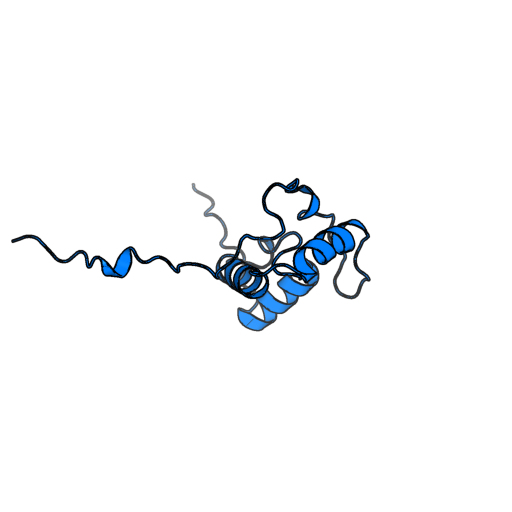 87 ARG A C 1
ATOM 644 O O . ARG A 1 87 ? 0.508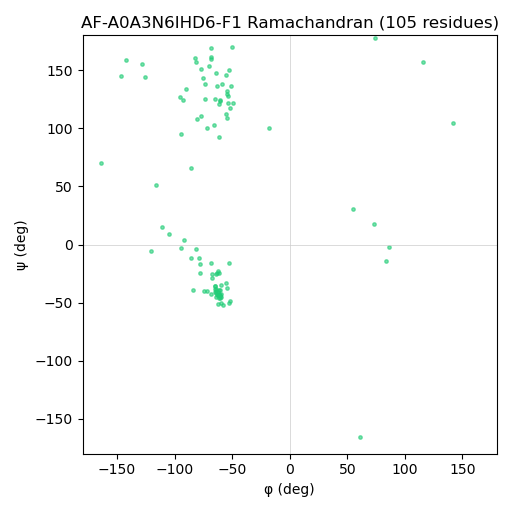 -4.106 -8.908 1.00 97.00 87 ARG A O 1
ATOM 651 N N . ARG A 1 88 ? 2.691 -4.331 -8.466 1.00 96.38 88 ARG A N 1
ATOM 652 C CA . ARG A 1 88 ? 3.131 -4.049 -9.846 1.00 96.38 88 ARG A CA 1
ATOM 653 C C . ARG A 1 88 ? 2.667 -5.133 -10.810 1.00 96.38 88 ARG A C 1
ATOM 655 O O . ARG A 1 88 ? 2.146 -4.798 -11.870 1.00 96.38 88 ARG A O 1
ATOM 662 N N . ALA A 1 89 ? 2.811 -6.404 -10.437 1.00 94.94 89 ALA A N 1
ATOM 663 C CA . ALA A 1 89 ? 2.311 -7.516 -11.242 1.00 94.94 89 ALA A CA 1
ATOM 664 C C . ALA A 1 89 ? 0.785 -7.428 -11.430 1.00 94.94 89 ALA A C 1
ATOM 666 O O . ALA A 1 89 ? 0.295 -7.533 -12.554 1.00 94.94 89 ALA A O 1
ATOM 667 N N . LEU A 1 90 ? 0.048 -7.134 -10.353 1.00 95.50 90 LEU A N 1
ATOM 668 C CA . LEU A 1 90 ? -1.403 -6.946 -10.398 1.00 95.50 90 LEU A CA 1
ATOM 669 C C . LEU A 1 90 ? -1.817 -5.735 -11.252 1.00 95.50 90 LEU A C 1
ATOM 671 O O . LEU A 1 90 ? -2.780 -5.816 -12.014 1.00 95.50 90 LEU A O 1
ATOM 675 N N . HIS A 1 91 ? -1.085 -4.623 -11.166 1.00 95.56 91 HIS A N 1
ATOM 676 C CA . HIS A 1 91 ? -1.322 -3.431 -11.984 1.00 95.56 91 HIS A CA 1
ATOM 677 C C . HIS A 1 91 ? -1.160 -3.739 -13.476 1.00 95.56 91 HIS A C 1
ATOM 679 O O . HIS A 1 91 ? -2.056 -3.431 -14.260 1.00 95.56 91 HIS A O 1
ATOM 685 N N . VAL A 1 92 ? -0.086 -4.444 -13.859 1.00 94.56 92 VAL A N 1
ATOM 686 C CA . VAL A 1 92 ? 0.123 -4.905 -15.245 1.00 94.56 92 VAL A CA 1
ATOM 687 C C . VAL A 1 92 ? -0.997 -5.841 -15.688 1.00 94.56 92 VAL A C 1
ATOM 689 O O . VAL A 1 92 ? -1.508 -5.689 -16.795 1.00 94.56 92 VAL A O 1
ATOM 692 N N . GLN A 1 93 ? -1.412 -6.777 -14.834 1.00 94.19 93 GLN A N 1
ATOM 693 C CA . GLN A 1 93 ? -2.509 -7.693 -15.140 1.00 94.19 93 GLN A CA 1
ATOM 694 C C . GLN A 1 93 ? -3.831 -6.949 -15.401 1.00 94.19 93 GLN A C 1
ATOM 696 O O . GLN A 1 93 ? -4.575 -7.340 -16.297 1.00 94.19 93 GLN A O 1
ATOM 701 N N . ARG A 1 94 ? -4.133 -5.887 -14.639 1.00 93.62 94 ARG A N 1
ATOM 702 C CA . ARG A 1 94 ? -5.399 -5.136 -14.742 1.00 93.62 94 ARG A CA 1
ATOM 703 C C . ARG A 1 94 ? -5.405 -4.070 -15.837 1.00 93.62 94 ARG A C 1
ATOM 705 O O . ARG A 1 94 ? -6.426 -3.882 -16.492 1.00 93.62 94 ARG A O 1
ATOM 712 N N . PHE A 1 95 ? -4.299 -3.354 -16.022 1.00 91.81 95 PHE A N 1
ATOM 713 C CA . PHE A 1 95 ? -4.249 -2.146 -16.859 1.00 91.81 95 PHE A CA 1
ATOM 714 C C . PHE A 1 95 ? -3.261 -2.235 -18.028 1.00 91.81 95 PHE A C 1
ATOM 716 O O . PHE A 1 95 ? -3.211 -1.318 -18.856 1.00 91.81 95 PHE A O 1
ATOM 723 N N . GLY A 1 96 ? -2.487 -3.320 -18.107 1.00 90.62 96 GLY A N 1
ATOM 724 C CA . GLY A 1 96 ? -1.402 -3.493 -19.065 1.00 90.62 96 GLY A CA 1
ATOM 725 C C . GLY A 1 96 ? -0.161 -2.663 -18.728 1.00 90.62 96 GLY A C 1
ATOM 726 O O . GLY A 1 96 ? -0.120 -1.882 -17.776 1.00 90.62 96 GLY A O 1
ATOM 727 N N . VAL A 1 97 ? 0.881 -2.810 -19.546 1.00 80.94 97 VAL A N 1
ATOM 728 C CA . VAL A 1 97 ? 2.078 -1.968 -19.448 1.00 80.94 97 VAL A CA 1
ATOM 729 C C . VAL A 1 97 ? 1.794 -0.641 -20.145 1.00 80.94 97 VAL A C 1
ATOM 731 O O . VAL A 1 97 ? 1.720 -0.568 -21.370 1.00 80.94 97 VAL A O 1
ATOM 734 N N . ARG A 1 98 ? 1.644 0.432 -19.367 1.00 69.88 98 ARG A N 1
ATOM 735 C CA . ARG A 1 98 ? 1.584 1.795 -19.904 1.00 69.88 98 ARG A CA 1
ATOM 736 C C . ARG A 1 98 ? 2.981 2.395 -19.913 1.00 69.88 98 ARG A C 1
ATOM 738 O O . ARG A 1 98 ? 3.632 2.464 -18.872 1.00 69.88 98 ARG A O 1
ATOM 745 N N . ALA A 1 99 ? 3.430 2.853 -21.080 1.00 61.75 99 ALA A N 1
ATOM 746 C CA . ALA A 1 99 ? 4.655 3.636 -21.168 1.00 61.75 99 ALA A CA 1
ATOM 747 C C . ALA A 1 99 ? 4.512 4.894 -20.289 1.00 61.75 99 ALA A C 1
ATOM 749 O O . ALA A 1 99 ? 3.442 5.518 -20.307 1.00 61.75 99 ALA A O 1
ATOM 750 N N . PRO A 1 100 ? 5.551 5.291 -19.531 1.00 59.53 100 PRO A N 1
ATOM 751 C CA . PRO A 1 100 ? 5.522 6.564 -18.831 1.00 59.53 100 PRO A CA 1
ATOM 752 C C . PRO A 1 100 ? 5.236 7.658 -19.855 1.00 59.53 100 PRO A C 1
ATOM 754 O O . PRO A 1 100 ? 5.871 7.715 -20.914 1.00 59.53 100 PRO A O 1
ATOM 757 N N . ARG A 1 101 ? 4.251 8.518 -19.566 1.00 60.53 101 ARG A N 1
ATOM 758 C CA . ARG A 1 101 ? 4.073 9.741 -20.346 1.00 60.53 101 ARG A CA 1
ATOM 759 C C . ARG A 1 101 ? 5.408 10.466 -20.273 1.00 60.53 101 ARG A C 1
ATOM 761 O O . ARG A 1 101 ? 5.799 10.882 -19.186 1.00 60.53 101 ARG A O 1
ATOM 768 N N . ARG A 1 102 ? 6.126 10.567 -21.399 1.00 56.53 102 ARG A N 1
ATOM 769 C CA . ARG A 1 102 ? 7.292 11.447 -21.486 1.00 56.53 102 ARG A CA 1
ATOM 770 C C . ARG A 1 102 ? 6.779 12.816 -21.057 1.00 56.53 102 ARG A C 1
ATOM 772 O O . ARG A 1 102 ? 5.957 13.392 -21.769 1.00 56.53 102 ARG A O 1
ATOM 779 N N . ALA A 1 103 ? 7.177 13.278 -19.871 1.00 56.84 103 ALA A N 1
ATOM 780 C CA . ALA A 1 103 ? 6.999 14.671 -19.505 1.00 56.84 103 ALA A CA 1
ATOM 781 C C . ALA A 1 103 ? 7.611 15.449 -20.668 1.00 56.84 103 ALA A C 1
ATOM 783 O O . ALA A 1 103 ? 8.759 15.185 -21.034 1.00 56.84 103 ALA A O 1
ATOM 784 N N . GLY A 1 104 ? 6.787 16.239 -21.358 1.00 46.94 104 GLY A N 1
ATOM 785 C CA . GLY A 1 104 ? 7.194 16.896 -22.588 1.00 46.94 104 GLY A CA 1
ATOM 786 C C . GLY A 1 104 ? 8.523 17.595 -22.350 1.00 46.94 104 GLY A C 1
ATOM 787 O O . GLY A 1 104 ? 8.625 18.419 -21.446 1.00 46.94 104 GLY A O 1
ATOM 788 N N . ALA A 1 105 ? 9.536 17.227 -23.133 1.00 50.50 105 ALA A N 1
ATOM 789 C CA . ALA A 1 105 ? 10.732 18.032 -23.282 1.00 50.50 105 ALA A CA 1
ATOM 790 C C . ALA A 1 105 ? 10.266 19.369 -23.875 1.00 50.50 105 AL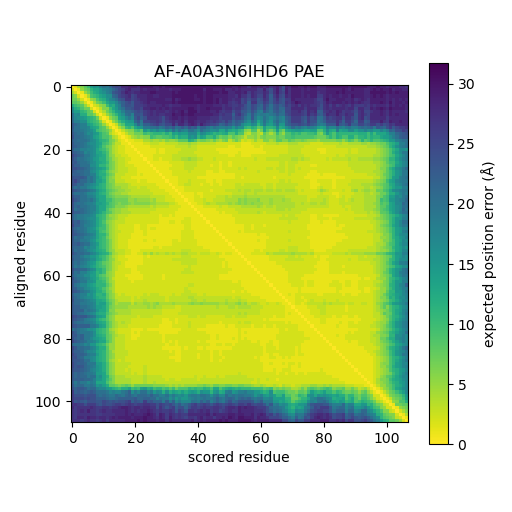A A C 1
ATOM 792 O O . ALA A 1 105 ? 10.030 19.482 -25.080 1.00 50.50 105 ALA A O 1
ATOM 793 N N . GLY A 1 106 ? 9.981 20.321 -22.988 1.00 51.53 106 GLY A N 1
ATOM 794 C CA . GLY A 1 106 ? 9.668 21.695 -23.337 1.00 51.53 106 GLY A CA 1
ATOM 795 C C . GLY A 1 106 ? 10.904 22.319 -23.968 1.00 51.53 106 GLY A C 1
ATOM 796 O O . GLY A 1 106 ? 11.991 22.225 -23.404 1.00 51.53 106 GLY A O 1
ATOM 797 N N . ARG A 1 107 ? 10.701 22.855 -25.171 1.00 44.69 107 ARG A N 1
ATOM 798 C CA . ARG A 1 107 ? 11.639 23.694 -25.919 1.00 44.69 107 ARG A CA 1
ATOM 799 C C . ARG A 1 107 ? 11.923 25.000 -25.194 1.00 44.69 107 ARG A C 1
ATOM 801 O O . ARG A 1 107 ? 10.979 25.495 -24.540 1.00 44.69 107 ARG A O 1
#